Protein AF-A0A2G9MQS3-F1 (afdb_monomer_lite)

Sequence (149 aa):
MKKKKRSGFLRRVWYFIWEDDSVLSWLVNIVLAFILIRFVFYPLVGLVMGTSFPIVAVISSSMTHVNGDNWINNTAYCPSACTQEKWYSQKNISYADFENFGFRTGFNKGDIIFVKGSDPYNIKIGDVIIFTADKSYPIIHRVVNKFEK

Secondary structure (DSSP, 8-state):
--------HHHHHHHHHHT--SHHHHHHHHHHHHHHIIIIIHHHHHHHHTSS-SEEE---STTB-TTGGGGGGSEE--SS-EEHHHHHHTTT--HHHHHTSTTTTB--TT-EEE-----GGG--TT-EEEE--SSSS-EEEE-------

pLDDT: mean 89.79, std 10.11, range [39.41, 97.25]

Foldseek 3Di:
DDPPPPPPPVNVVVCLQPPDPDPVNVVVVVVVVVCCCVPPVQVVQCVVQVHNPQKDFAADCPFAQPPFLCSQQDWDDDPPIDGVQVVLVVLVQHPVNLVPAPCSRTDDGGDMDGHHDDDPVPDDQRDWDWADDPDPGIDTDGHSDDDDD

Structure (mmCIF, N/CA/C/O backbone):
data_AF-A0A2G9MQS3-F1
#
_entry.id   AF-A0A2G9MQS3-F1
#
loop_
_atom_site.group_PDB
_atom_site.id
_atom_site.type_symbol
_atom_site.label_atom_id
_atom_site.label_alt_id
_atom_site.label_comp_id
_atom_site.label_asym_id
_atom_site.label_entity_id
_atom_site.label_seq_id
_atom_site.pdbx_PDB_ins_code
_atom_site.Cartn_x
_atom_site.Cartn_y
_atom_site.Cartn_z
_atom_site.occupancy
_atom_site.B_iso_or_equiv
_atom_site.auth_seq_id
_atom_site.auth_comp_id
_atom_site.auth_asym_id
_atom_site.auth_atom_id
_atom_site.pdbx_PDB_model_num
ATOM 1 N N . MET A 1 1 ? 30.875 -18.690 -55.371 1.00 39.41 1 MET A N 1
ATOM 2 C CA . MET A 1 1 ? 30.663 -17.393 -54.677 1.00 39.41 1 MET A CA 1
ATOM 3 C C . MET A 1 1 ? 29.731 -17.585 -53.481 1.00 39.41 1 MET A C 1
ATOM 5 O O . MET A 1 1 ? 28.572 -17.928 -53.675 1.00 39.41 1 MET A O 1
ATOM 9 N N . LYS A 1 2 ? 30.220 -17.410 -52.243 1.00 41.47 2 LYS A N 1
ATOM 10 C CA . LYS A 1 2 ? 29.395 -17.496 -51.022 1.00 41.47 2 LYS A CA 1
ATOM 11 C C . LYS A 1 2 ? 28.522 -16.237 -50.910 1.00 41.47 2 LYS A C 1
ATOM 13 O O . LYS A 1 2 ? 29.050 -15.140 -50.743 1.00 41.47 2 LYS A O 1
ATOM 18 N N . LYS A 1 3 ? 27.194 -16.376 -51.017 1.00 44.78 3 LYS A N 1
ATOM 19 C CA . LYS A 1 3 ? 26.240 -15.274 -50.799 1.00 44.78 3 LYS A CA 1
ATOM 20 C C . LYS A 1 3 ? 26.377 -14.779 -49.353 1.00 44.78 3 LYS A C 1
ATOM 22 O O . LYS A 1 3 ? 26.003 -15.478 -48.415 1.00 44.78 3 LYS A O 1
ATOM 27 N N . LYS A 1 4 ? 26.927 -13.574 -49.170 1.00 53.03 4 LYS A N 1
ATOM 28 C CA . LYS A 1 4 ? 26.987 -12.869 -47.881 1.00 53.03 4 LYS A CA 1
ATOM 29 C C . LYS A 1 4 ? 25.538 -12.613 -47.439 1.00 53.03 4 LYS A C 1
ATOM 31 O O . LYS A 1 4 ? 24.865 -11.751 -48.000 1.00 53.03 4 LYS A O 1
ATOM 36 N N . LYS A 1 5 ? 25.027 -13.415 -46.500 1.00 54.69 5 LYS A N 1
ATOM 37 C CA . LYS A 1 5 ? 23.664 -13.305 -45.957 1.00 54.69 5 LYS A CA 1
ATOM 38 C C . LYS A 1 5 ? 23.580 -11.966 -45.213 1.00 54.69 5 LYS A C 1
ATOM 40 O O . LYS A 1 5 ? 24.008 -11.880 -44.066 1.00 54.69 5 LYS A O 1
ATOM 45 N N . ARG A 1 6 ? 23.136 -10.900 -45.898 1.00 56.34 6 ARG A N 1
ATOM 46 C CA . ARG A 1 6 ? 22.877 -9.580 -45.299 1.00 56.34 6 ARG A CA 1
ATOM 47 C C . ARG A 1 6 ? 21.988 -9.821 -44.081 1.00 56.34 6 ARG A C 1
ATOM 49 O O . ARG A 1 6 ? 20.845 -10.240 -44.239 1.00 56.34 6 ARG A O 1
ATOM 56 N N . SER A 1 7 ? 22.524 -9.634 -42.875 1.00 62.56 7 SER A N 1
ATOM 57 C CA . SER A 1 7 ? 21.701 -9.605 -41.672 1.00 62.56 7 SER A CA 1
ATOM 58 C C . SER A 1 7 ? 20.665 -8.506 -41.883 1.00 62.56 7 SER A C 1
ATOM 60 O O . SER A 1 7 ? 21.027 -7.349 -42.105 1.00 62.56 7 SER A O 1
ATOM 62 N N . GLY A 1 8 ? 19.390 -8.896 -41.943 1.00 82.31 8 GLY A N 1
ATOM 63 C CA . GLY A 1 8 ? 18.294 -7.956 -42.146 1.00 82.31 8 GLY A CA 1
ATOM 64 C C . GLY A 1 8 ? 18.328 -6.871 -41.074 1.00 82.31 8 GLY A C 1
ATOM 65 O O . GLY A 1 8 ? 18.812 -7.111 -39.969 1.00 82.31 8 GLY A O 1
ATOM 66 N N . PHE A 1 9 ? 17.825 -5.684 -41.403 1.00 86.19 9 PHE A N 1
ATOM 67 C CA . PHE A 1 9 ? 17.745 -4.539 -40.492 1.00 86.19 9 PHE A CA 1
ATOM 68 C C . PHE A 1 9 ? 17.218 -4.930 -39.096 1.00 86.19 9 PHE A C 1
ATOM 70 O O . PHE A 1 9 ? 17.836 -4.588 -38.095 1.00 86.19 9 PHE A O 1
ATOM 77 N N . LEU A 1 10 ? 16.188 -5.783 -39.036 1.00 87.94 10 LEU A N 1
ATOM 78 C CA . LEU A 1 10 ? 15.627 -6.335 -37.795 1.00 87.94 10 LEU A CA 1
ATOM 79 C C . LEU A 1 10 ? 16.644 -7.073 -36.917 1.00 87.94 10 LEU A C 1
ATOM 81 O O . LEU A 1 10 ? 16.626 -6.919 -35.704 1.00 87.94 10 LEU A O 1
ATOM 85 N N . ARG A 1 11 ? 17.568 -7.839 -37.510 1.00 88.00 11 ARG A N 1
ATOM 86 C CA . ARG A 1 11 ? 18.616 -8.539 -36.753 1.00 88.00 11 ARG A CA 1
ATOM 87 C C . ARG A 1 11 ? 19.621 -7.559 -36.150 1.00 88.00 11 ARG A C 1
ATOM 89 O O . ARG A 1 11 ? 20.176 -7.845 -35.100 1.00 88.00 11 ARG A O 1
ATOM 96 N N . ARG A 1 12 ? 19.872 -6.426 -36.815 1.00 86.62 12 ARG A N 1
ATOM 97 C CA . ARG A 1 12 ? 20.749 -5.373 -36.282 1.00 86.62 12 ARG A CA 1
ATOM 98 C C . ARG A 1 12 ? 20.069 -4.594 -35.166 1.00 86.62 12 ARG A C 1
ATOM 100 O O . ARG A 1 12 ? 20.728 -4.307 -34.184 1.00 86.62 12 ARG A O 1
ATOM 107 N N . VAL A 1 13 ? 18.777 -4.293 -35.309 1.00 90.00 13 VAL A N 1
ATOM 108 C CA . VAL A 1 13 ? 17.977 -3.663 -34.248 1.00 90.00 13 VAL A CA 1
ATOM 109 C C . VAL A 1 13 ? 17.884 -4.579 -33.031 1.00 90.00 13 VAL A C 1
ATOM 111 O O . VAL A 1 13 ? 18.106 -4.115 -31.925 1.00 90.00 13 VAL A O 1
ATOM 114 N N . TRP A 1 14 ? 17.633 -5.877 -33.232 1.00 90.56 14 TRP A N 1
ATOM 115 C CA . TRP A 1 14 ? 17.656 -6.866 -32.153 1.00 90.56 14 TRP A CA 1
ATOM 116 C C . TRP A 1 14 ? 19.010 -6.879 -31.439 1.00 90.56 14 TRP A C 1
ATOM 118 O O . TRP A 1 14 ? 19.040 -6.639 -30.241 1.00 90.56 14 TRP A O 1
ATOM 128 N N . TYR A 1 15 ? 20.103 -7.029 -32.203 1.00 90.56 15 TYR A N 1
ATOM 129 C CA . TYR A 1 15 ? 21.468 -6.977 -31.668 1.00 90.56 15 TYR A CA 1
ATOM 130 C C . TYR A 1 15 ? 21.735 -5.706 -30.869 1.00 90.56 15 TYR A C 1
ATOM 132 O O . TYR A 1 15 ? 22.282 -5.748 -29.779 1.00 90.56 15 TYR A O 1
ATOM 140 N N . PHE A 1 16 ? 21.319 -4.565 -31.411 1.00 92.44 16 PHE A N 1
ATOM 141 C CA . PHE A 1 16 ? 21.501 -3.279 -30.764 1.00 92.44 16 PHE A CA 1
ATOM 142 C C . PHE A 1 16 ? 20.707 -3.159 -29.457 1.00 92.44 16 PHE A C 1
ATOM 144 O O . PHE A 1 16 ? 21.226 -2.610 -28.498 1.00 92.44 16 PHE A O 1
ATOM 151 N N . ILE A 1 17 ? 19.472 -3.663 -29.398 1.00 91.94 17 ILE A N 1
ATOM 152 C CA . ILE A 1 17 ? 18.636 -3.588 -28.190 1.00 91.94 17 ILE A CA 1
ATOM 153 C C . ILE A 1 17 ? 19.119 -4.581 -27.124 1.00 91.94 17 ILE A C 1
ATOM 155 O O . ILE A 1 17 ? 19.172 -4.223 -25.955 1.00 91.94 17 ILE A O 1
ATOM 159 N N . TRP A 1 18 ? 19.472 -5.813 -27.496 1.00 89.38 18 TRP A N 1
ATOM 160 C CA . TRP A 1 18 ? 19.665 -6.897 -26.523 1.00 89.38 18 TRP A CA 1
ATOM 161 C C . TRP A 1 18 ? 21.116 -7.320 -26.294 1.00 89.38 18 TRP A C 1
ATOM 163 O O . TRP A 1 18 ? 21.411 -7.864 -25.233 1.00 89.38 18 TRP A O 1
ATOM 173 N N . GLU A 1 19 ? 22.010 -7.109 -27.258 1.00 88.81 19 GLU A N 1
ATOM 174 C CA . GLU A 1 19 ? 23.371 -7.659 -27.233 1.00 88.81 19 GLU A CA 1
ATOM 175 C C . GLU A 1 19 ? 24.491 -6.600 -27.329 1.00 88.81 19 GLU A C 1
ATOM 177 O O . GLU A 1 19 ? 25.664 -6.952 -27.227 1.00 88.81 19 GLU A O 1
ATOM 182 N N . ASP A 1 20 ? 24.170 -5.322 -27.548 1.00 90.00 20 ASP A N 1
ATOM 183 C CA . ASP A 1 20 ? 25.152 -4.234 -27.648 1.00 90.00 20 ASP A CA 1
ATOM 184 C C . ASP A 1 20 ? 25.374 -3.539 -26.293 1.00 90.00 20 ASP A C 1
ATOM 186 O O . ASP A 1 20 ? 24.428 -3.075 -25.666 1.00 90.00 20 ASP A O 1
ATOM 190 N N . ASP A 1 21 ? 26.634 -3.396 -25.875 1.00 90.75 21 ASP A N 1
ATOM 191 C CA . ASP A 1 21 ? 27.032 -2.774 -24.597 1.00 90.75 21 ASP A CA 1
ATOM 192 C C . ASP A 1 21 ? 27.315 -1.264 -24.724 1.00 90.75 21 ASP A C 1
ATOM 194 O O . ASP A 1 21 ? 27.948 -0.635 -23.869 1.00 90.75 21 ASP A O 1
ATOM 198 N N . SER A 1 22 ? 26.885 -0.648 -25.826 1.00 94.62 22 SER A N 1
ATOM 199 C CA . SER A 1 22 ? 27.066 0.784 -26.041 1.00 94.62 22 SER A CA 1
ATOM 200 C C . SER A 1 22 ? 26.189 1.621 -25.100 1.00 94.62 22 SER A C 1
ATOM 202 O O . SER A 1 22 ? 25.063 1.260 -24.753 1.00 94.62 22 SER A O 1
ATOM 204 N N . VAL A 1 23 ? 26.666 2.817 -24.735 1.00 94.50 23 VAL A N 1
ATOM 205 C CA . VAL A 1 23 ? 25.900 3.770 -23.903 1.00 94.50 23 VAL A CA 1
ATOM 206 C C . VAL A 1 23 ? 24.540 4.105 -24.534 1.00 94.50 23 VAL A C 1
ATOM 208 O O . VAL A 1 23 ? 23.548 4.285 -23.827 1.00 94.50 23 VAL A O 1
ATOM 211 N N . LEU A 1 24 ? 24.475 4.164 -25.869 1.00 94.06 24 LEU A N 1
ATOM 212 C CA . LEU A 1 24 ? 23.235 4.438 -26.593 1.00 94.06 24 LEU A CA 1
ATOM 213 C C . LEU A 1 24 ? 22.245 3.272 -26.489 1.00 94.06 24 LEU A C 1
ATOM 215 O O . LEU A 1 24 ? 21.053 3.519 -26.313 1.00 94.06 24 LEU A O 1
ATOM 219 N N . SER A 1 25 ? 22.725 2.027 -26.568 1.00 94.62 25 SER A N 1
ATOM 220 C CA . SER A 1 25 ? 21.884 0.850 -26.339 1.00 94.62 25 SER A CA 1
ATOM 221 C C . SER A 1 25 ? 21.292 0.865 -24.929 1.00 94.62 25 SER A C 1
ATOM 223 O O . SER A 1 25 ? 20.077 0.738 -24.762 1.00 94.62 25 SER A O 1
ATOM 225 N N . TRP A 1 26 ? 22.111 1.149 -23.912 1.00 94.94 26 TRP A N 1
ATOM 226 C CA . TRP A 1 26 ? 21.642 1.239 -22.527 1.00 94.94 26 TRP A CA 1
ATOM 227 C C . TRP A 1 26 ? 20.556 2.310 -22.337 1.00 94.94 26 TRP A C 1
ATOM 229 O O . TRP A 1 26 ? 19.520 2.048 -21.723 1.00 94.94 26 TRP A O 1
ATOM 239 N N . LEU A 1 27 ? 20.743 3.497 -22.928 1.00 96.31 27 LEU A N 1
ATOM 240 C CA . LEU A 1 27 ? 19.736 4.560 -22.901 1.00 96.31 27 LEU A CA 1
ATOM 241 C C . LEU A 1 27 ? 18.425 4.123 -23.574 1.00 96.31 27 LEU A C 1
ATOM 243 O O . LEU A 1 27 ? 17.345 4.346 -23.024 1.00 96.31 27 LEU A O 1
ATOM 247 N N . VAL A 1 28 ? 18.507 3.479 -24.743 1.00 95.94 28 VAL A N 1
ATOM 248 C CA . VAL A 1 28 ? 17.331 2.954 -25.456 1.00 95.94 28 VAL A CA 1
ATOM 249 C C . VAL A 1 28 ? 16.609 1.898 -24.621 1.00 95.94 28 VAL A C 1
ATOM 251 O O . VAL A 1 28 ? 15.382 1.931 -24.550 1.00 95.94 28 VAL A O 1
ATOM 254 N N . ASN A 1 29 ? 17.338 1.025 -23.928 1.00 95.38 29 ASN A N 1
ATOM 255 C CA . ASN A 1 29 ? 16.757 0.021 -23.042 1.00 95.38 29 ASN A CA 1
ATOM 256 C C . ASN A 1 29 ? 16.022 0.628 -21.845 1.00 95.38 29 ASN A C 1
ATOM 258 O O . ASN A 1 29 ? 14.937 0.160 -21.509 1.00 95.38 29 ASN A O 1
ATOM 262 N N . ILE A 1 30 ? 16.537 1.700 -21.237 1.00 95.62 30 ILE A N 1
ATOM 263 C CA . ILE A 1 30 ? 15.824 2.413 -20.161 1.00 95.62 30 ILE A CA 1
ATOM 264 C C . ILE A 1 30 ? 14.525 3.025 -20.670 1.00 95.62 30 ILE A C 1
ATOM 266 O O . ILE A 1 30 ? 13.484 2.899 -20.022 1.00 95.62 30 ILE A O 1
ATOM 270 N N . VAL A 1 31 ? 14.568 3.672 -21.835 1.00 96.75 31 VAL A N 1
ATOM 271 C CA . VAL A 1 31 ? 13.373 4.261 -22.449 1.00 96.75 31 VAL A CA 1
ATOM 272 C C . VAL A 1 31 ? 12.360 3.168 -22.790 1.00 96.75 31 VAL A C 1
ATOM 274 O O . VAL A 1 31 ? 11.176 3.308 -22.479 1.00 96.75 31 VAL A O 1
ATOM 277 N N . LEU A 1 32 ? 12.815 2.055 -23.366 1.00 95.94 32 LEU A N 1
ATOM 278 C CA . LEU A 1 32 ? 11.969 0.909 -23.682 1.00 95.94 32 LEU A CA 1
ATOM 279 C C . LEU A 1 32 ? 11.352 0.307 -22.414 1.00 95.94 32 LEU A C 1
ATOM 281 O O . LEU A 1 32 ? 10.147 0.070 -22.384 1.00 95.94 32 LEU A O 1
ATOM 285 N N . ALA A 1 33 ? 12.136 0.125 -21.350 1.00 96.19 33 ALA A N 1
ATOM 286 C CA . ALA A 1 33 ? 11.654 -0.360 -20.061 1.00 96.19 33 ALA A CA 1
ATOM 287 C C . ALA A 1 33 ? 10.602 0.582 -19.463 1.00 96.19 33 ALA A C 1
ATOM 289 O O . ALA A 1 33 ? 9.550 0.119 -19.032 1.00 96.19 33 ALA A O 1
ATOM 290 N N . PHE A 1 34 ? 10.825 1.899 -19.496 1.00 96.62 34 PHE A N 1
ATOM 291 C CA . PHE A 1 34 ? 9.843 2.884 -19.039 1.00 96.62 34 PHE A CA 1
ATOM 292 C C . PHE A 1 34 ? 8.529 2.786 -19.825 1.00 96.62 34 PHE A C 1
ATOM 294 O O . PHE A 1 34 ? 7.454 2.766 -19.223 1.00 96.62 34 PHE A O 1
ATOM 301 N N . ILE A 1 35 ? 8.602 2.666 -21.155 1.00 97.25 35 ILE A N 1
ATOM 302 C CA . ILE A 1 35 ? 7.425 2.509 -22.020 1.00 97.25 35 ILE A CA 1
ATOM 303 C C . ILE A 1 35 ? 6.689 1.206 -21.692 1.00 97.25 35 ILE A C 1
ATOM 305 O O . ILE A 1 35 ? 5.475 1.222 -21.486 1.00 97.25 35 ILE A O 1
ATOM 309 N N . LEU A 1 36 ? 7.406 0.086 -21.598 1.00 96.88 36 LEU A N 1
ATOM 310 C CA . LEU A 1 36 ? 6.817 -1.213 -21.275 1.00 96.88 36 LEU A CA 1
ATOM 311 C C . LEU A 1 36 ? 6.167 -1.202 -19.892 1.00 96.88 36 LEU A C 1
ATOM 313 O O . LEU A 1 36 ? 5.028 -1.638 -19.744 1.00 96.88 36 LEU A O 1
ATOM 317 N N . ILE A 1 37 ? 6.840 -0.653 -18.883 1.00 95.00 37 ILE A N 1
ATOM 318 C CA . ILE A 1 37 ? 6.290 -0.561 -17.531 1.00 95.00 37 ILE A CA 1
ATOM 319 C C . ILE A 1 37 ? 5.025 0.308 -17.541 1.00 95.00 37 ILE A C 1
ATOM 321 O O . ILE A 1 37 ? 3.970 -0.121 -17.072 1.00 95.00 37 ILE A O 1
ATOM 325 N N . ARG A 1 38 ? 5.100 1.513 -18.117 1.00 94.00 38 ARG A N 1
ATOM 326 C CA . ARG A 1 38 ? 4.012 2.499 -18.085 1.00 94.00 38 ARG A CA 1
ATOM 327 C C . ARG A 1 38 ? 2.788 2.082 -18.897 1.00 94.00 38 ARG A C 1
ATOM 329 O O . ARG A 1 38 ? 1.672 2.308 -18.433 1.00 94.00 38 ARG A O 1
ATOM 336 N N . PHE A 1 39 ? 2.988 1.530 -20.091 1.00 96.25 39 PHE A N 1
ATOM 337 C CA . PHE A 1 39 ? 1.915 1.294 -21.063 1.00 96.25 39 PHE A CA 1
ATOM 338 C C . PHE A 1 39 ? 1.514 -0.175 -21.214 1.00 96.25 39 PHE A C 1
ATOM 340 O O . PHE A 1 39 ? 0.454 -0.441 -21.771 1.00 96.25 39 PHE A O 1
ATOM 347 N N . VAL A 1 40 ? 2.313 -1.122 -20.714 1.00 96.19 40 VAL A N 1
ATOM 348 C CA . VAL A 1 40 ? 1.989 -2.557 -20.772 1.00 96.19 40 VAL A CA 1
ATOM 349 C C . VAL A 1 40 ? 1.803 -3.119 -19.368 1.00 96.19 40 VAL A C 1
ATOM 351 O O . VAL A 1 40 ? 0.710 -3.565 -19.033 1.00 96.19 40 VAL A O 1
ATOM 354 N N . PHE A 1 41 ? 2.824 -3.043 -18.512 1.00 95.81 41 PHE A N 1
ATOM 355 C CA . PHE A 1 41 ? 2.784 -3.663 -17.185 1.00 95.81 41 PHE A CA 1
ATOM 356 C C . PHE A 1 41 ? 1.694 -3.064 -16.286 1.00 95.81 41 PHE A C 1
ATOM 358 O O . PHE A 1 41 ? 0.802 -3.788 -15.850 1.00 95.81 41 PHE A O 1
ATOM 365 N N . TYR A 1 42 ? 1.711 -1.748 -16.040 1.00 94.25 42 TYR A N 1
ATOM 366 C CA . TYR A 1 42 ? 0.724 -1.107 -15.161 1.00 94.25 42 TYR A CA 1
ATOM 367 C C . TYR A 1 42 ? -0.730 -1.293 -15.639 1.00 94.25 42 TYR A C 1
ATOM 369 O O . TYR A 1 42 ? -1.562 -1.660 -14.808 1.00 94.25 42 TYR A O 1
ATOM 377 N N . PRO A 1 43 ? -1.068 -1.100 -16.933 1.00 95.25 43 PRO A N 1
ATOM 378 C CA . PRO A 1 43 ? -2.425 -1.341 -17.425 1.00 95.25 43 PRO A CA 1
ATOM 379 C C . PRO A 1 43 ? -2.875 -2.799 -17.302 1.00 95.25 43 PRO A C 1
ATOM 381 O O . PRO A 1 43 ? -4.009 -3.045 -16.898 1.00 95.25 43 PRO A O 1
ATOM 384 N N . LEU A 1 44 ? -1.998 -3.765 -17.598 1.00 96.56 44 LEU A N 1
ATOM 385 C CA . LEU A 1 44 ? -2.330 -5.187 -17.467 1.00 96.56 44 LEU A CA 1
ATOM 386 C C . LEU A 1 44 ? -2.576 -5.577 -16.009 1.00 96.56 44 LEU A C 1
ATOM 388 O O . LEU A 1 44 ? -3.592 -6.200 -15.708 1.00 96.56 44 LEU A O 1
ATOM 392 N N . VAL A 1 45 ? -1.684 -5.181 -15.095 1.00 96.38 45 VAL A N 1
ATOM 393 C CA . VAL A 1 45 ? -1.860 -5.465 -13.663 1.00 96.38 45 VAL A CA 1
ATOM 394 C C . VAL A 1 45 ? -3.107 -4.757 -13.132 1.00 96.38 45 VAL A C 1
ATOM 396 O O . VAL A 1 45 ? -3.876 -5.365 -12.394 1.00 96.38 45 VAL A O 1
ATOM 399 N N . GLY A 1 46 ? -3.359 -3.511 -13.545 1.00 95.56 46 GLY A N 1
ATOM 400 C CA . GLY A 1 46 ? -4.563 -2.770 -13.168 1.00 95.56 46 GLY A CA 1
ATOM 401 C C . GLY A 1 46 ? -5.853 -3.457 -13.621 1.00 95.56 46 GLY A C 1
ATOM 402 O O . GLY A 1 46 ? -6.803 -3.546 -12.845 1.00 95.56 46 GLY A O 1
ATOM 403 N N . LEU A 1 47 ? -5.866 -4.025 -14.832 1.00 96.00 47 LEU A N 1
ATOM 404 C CA . LEU A 1 47 ? -6.993 -4.804 -15.348 1.00 96.00 47 LEU A CA 1
ATOM 405 C C . LEU A 1 47 ? -7.208 -6.092 -14.544 1.00 96.00 47 LEU A C 1
ATOM 407 O O . LEU A 1 47 ? -8.334 -6.373 -14.142 1.00 96.00 47 LEU A O 1
ATOM 411 N N . VAL A 1 48 ? -6.141 -6.848 -14.260 1.00 96.62 48 VAL A N 1
ATOM 412 C CA . VAL A 1 48 ? -6.215 -8.089 -13.464 1.00 96.62 48 VAL A CA 1
ATOM 413 C C . VAL A 1 48 ? -6.659 -7.810 -12.027 1.00 96.62 48 VAL A C 1
ATOM 415 O O . VAL A 1 48 ? -7.450 -8.562 -11.458 1.00 96.62 48 VAL A O 1
ATOM 418 N N . MET A 1 49 ? -6.158 -6.730 -11.429 1.00 96.25 49 MET A N 1
ATOM 419 C CA . MET A 1 49 ? -6.481 -6.351 -10.056 1.00 96.25 49 MET A CA 1
ATOM 420 C C . MET A 1 49 ? -7.794 -5.572 -9.936 1.00 96.25 49 MET A C 1
ATOM 422 O O . MET A 1 49 ? -8.271 -5.395 -8.819 1.00 96.25 49 MET A O 1
ATOM 426 N N . GLY A 1 50 ? -8.393 -5.119 -11.040 1.00 95.25 50 GLY A N 1
ATOM 427 C CA . GLY A 1 50 ? -9.638 -4.347 -11.036 1.00 95.25 50 GLY A CA 1
ATOM 428 C C . GLY A 1 50 ? -9.502 -2.951 -10.416 1.00 95.25 50 GLY A C 1
ATOM 429 O O . GLY A 1 50 ? -10.450 -2.458 -9.813 1.00 95.25 50 GLY A O 1
ATOM 430 N N . THR A 1 51 ? -8.330 -2.319 -10.506 1.00 93.00 51 THR A N 1
ATOM 431 C CA . THR A 1 51 ? -8.071 -0.981 -9.944 1.00 93.00 51 THR A CA 1
ATOM 432 C C . THR A 1 51 ? -7.122 -0.172 -10.827 1.00 93.00 51 THR A C 1
ATOM 434 O O . THR A 1 51 ? -6.246 -0.721 -11.493 1.00 93.00 51 THR A O 1
ATOM 437 N N . SER A 1 52 ? -7.259 1.155 -10.812 1.00 89.25 52 SER A N 1
ATOM 438 C CA . SER A 1 52 ? -6.332 2.080 -11.478 1.00 89.25 52 SER A CA 1
ATOM 439 C C . SER A 1 52 ? -5.006 2.260 -10.728 1.00 89.25 52 SER A C 1
ATOM 441 O O . SER A 1 52 ? -4.053 2.792 -11.299 1.00 89.25 52 SER A O 1
ATOM 443 N N . PHE A 1 53 ? -4.924 1.798 -9.476 1.00 89.81 53 PHE A N 1
ATOM 444 C CA . PHE A 1 53 ? -3.746 1.924 -8.614 1.00 89.81 53 PHE A CA 1
ATOM 445 C C . PHE A 1 53 ? -3.310 0.560 -8.053 1.00 89.81 53 PHE A C 1
ATOM 447 O O . PHE A 1 53 ? -3.362 0.361 -6.843 1.00 89.81 53 PHE A O 1
ATOM 454 N N . PRO A 1 54 ? -2.893 -0.403 -8.899 1.00 93.44 54 PRO A N 1
ATOM 455 C CA . PRO A 1 54 ? -2.600 -1.772 -8.461 1.00 93.44 54 PRO A CA 1
ATOM 456 C C . PRO A 1 54 ? -1.375 -1.889 -7.546 1.00 93.44 54 PRO A C 1
ATOM 458 O O . PRO A 1 54 ? -1.255 -2.860 -6.806 1.00 93.44 54 PRO A O 1
ATOM 461 N N . ILE A 1 55 ? -0.457 -0.922 -7.610 1.00 93.50 55 ILE A N 1
ATOM 462 C CA . ILE A 1 55 ? 0.764 -0.865 -6.805 1.00 93.50 55 ILE A CA 1
ATOM 463 C C . ILE A 1 55 ? 0.898 0.564 -6.292 1.00 93.50 55 ILE A C 1
ATOM 465 O O . ILE A 1 55 ? 0.962 1.495 -7.099 1.00 93.50 55 ILE A O 1
ATOM 469 N N . VAL A 1 56 ? 0.955 0.745 -4.974 1.00 91.69 56 VAL A N 1
ATOM 470 C CA . VAL A 1 56 ? 1.140 2.063 -4.350 1.00 91.69 56 VAL A CA 1
ATOM 471 C C . VAL A 1 56 ? 2.201 2.009 -3.259 1.00 91.69 56 VAL A C 1
ATOM 473 O O . VAL A 1 56 ? 2.423 0.969 -2.644 1.00 91.69 56 VAL A O 1
ATOM 476 N N . ALA A 1 57 ? 2.861 3.143 -3.028 1.00 93.44 57 ALA A N 1
ATOM 477 C CA . ALA A 1 57 ? 3.829 3.306 -1.953 1.00 93.44 57 ALA A CA 1
ATOM 478 C C . ALA A 1 57 ? 3.216 4.114 -0.804 1.00 93.44 57 ALA A C 1
ATOM 480 O O . ALA A 1 57 ? 2.547 5.127 -1.027 1.00 93.44 57 ALA A O 1
ATOM 481 N N . VAL A 1 58 ? 3.469 3.690 0.431 1.00 94.12 58 VAL A N 1
ATOM 482 C CA . VAL A 1 58 ? 2.985 4.378 1.631 1.00 94.12 58 VAL A CA 1
ATOM 483 C C . VAL A 1 58 ? 3.834 5.623 1.889 1.00 94.12 58 VAL A C 1
ATOM 485 O O . VAL A 1 58 ? 5.025 5.535 2.183 1.00 94.12 58 VAL A O 1
ATOM 488 N N . ILE A 1 59 ? 3.219 6.805 1.800 1.00 91.06 59 ILE A N 1
ATOM 489 C CA . ILE A 1 59 ? 3.914 8.099 1.948 1.00 91.06 59 ILE A CA 1
ATOM 490 C C . ILE A 1 59 ? 3.741 8.752 3.330 1.00 91.06 59 ILE A C 1
ATOM 492 O O . ILE A 1 59 ? 4.460 9.701 3.649 1.00 91.06 59 ILE A O 1
ATOM 496 N N . SER A 1 60 ? 2.816 8.246 4.153 1.00 89.50 60 SER A N 1
ATOM 497 C CA . SER A 1 60 ? 2.409 8.816 5.446 1.00 89.50 60 SER A CA 1
ATOM 498 C C . SER A 1 60 ? 2.447 7.767 6.558 1.00 89.50 60 SER A C 1
ATOM 500 O O . SER A 1 60 ? 2.138 6.603 6.321 1.00 89.50 60 SER A O 1
ATOM 502 N N . SER A 1 61 ? 2.753 8.198 7.783 1.00 88.44 61 SER A N 1
ATOM 503 C CA . SER A 1 61 ? 2.793 7.346 8.980 1.00 88.44 61 SER A CA 1
ATOM 504 C C . SER A 1 61 ? 1.435 7.191 9.688 1.00 88.44 61 SER A C 1
ATOM 506 O O . SER A 1 61 ? 1.380 6.746 10.829 1.00 88.44 61 SER A O 1
ATOM 508 N N . SER A 1 62 ? 0.319 7.566 9.053 1.00 84.50 62 SER A N 1
ATOM 509 C CA . SER A 1 62 ? -1.019 7.533 9.678 1.00 84.50 62 SER A CA 1
ATOM 510 C C . SER A 1 62 ? -1.543 6.128 9.985 1.00 84.50 62 SER A C 1
ATOM 512 O O . SER A 1 62 ? -2.447 5.981 10.799 1.00 84.50 62 SER A O 1
ATOM 514 N N . MET A 1 63 ? -0.986 5.111 9.329 1.00 90.69 63 MET A N 1
ATOM 515 C CA . MET A 1 63 ? -1.260 3.695 9.580 1.00 90.69 63 MET A CA 1
ATOM 516 C C . MET A 1 63 ? -0.070 3.000 10.257 1.00 90.69 63 MET A C 1
ATOM 518 O O . MET A 1 63 ? -0.020 1.779 10.274 1.00 90.69 63 MET A O 1
ATOM 522 N N . THR A 1 64 ? 0.913 3.734 10.789 1.00 90.94 64 THR A N 1
ATOM 523 C CA . THR A 1 64 ? 2.077 3.127 11.449 1.00 90.94 64 THR A CA 1
ATOM 524 C C . THR A 1 64 ? 1.733 2.732 12.875 1.00 90.94 64 THR A C 1
ATOM 526 O O . THR A 1 64 ? 1.342 3.570 13.689 1.00 90.94 64 THR A O 1
ATOM 529 N N . HIS A 1 65 ? 1.905 1.452 13.196 1.00 89.94 65 HIS A N 1
ATOM 530 C CA . HIS A 1 65 ? 1.648 0.935 14.533 1.00 89.94 65 HIS A CA 1
ATOM 531 C C . HIS A 1 65 ? 2.969 0.699 15.269 1.00 89.94 65 HIS A C 1
ATOM 533 O O . HIS A 1 65 ? 3.595 -0.357 15.179 1.00 89.94 65 HIS A O 1
ATOM 539 N N . VAL A 1 66 ? 3.414 1.725 15.998 1.00 83.50 66 VAL A N 1
ATOM 540 C CA . VAL A 1 66 ? 4.614 1.636 16.841 1.00 83.50 66 VAL A CA 1
ATOM 541 C C . VAL A 1 66 ? 4.376 0.600 17.942 1.00 83.50 66 VAL A C 1
ATOM 543 O O . VAL A 1 66 ? 3.307 0.589 18.553 1.00 83.50 66 VAL A O 1
ATOM 546 N N . ASN A 1 67 ? 5.378 -0.241 18.204 1.00 85.31 67 ASN A N 1
ATOM 547 C CA . ASN A 1 67 ? 5.327 -1.393 19.118 1.00 85.31 67 ASN A CA 1
ATOM 548 C C . ASN A 1 67 ? 4.544 -2.618 18.606 1.00 85.31 67 ASN A C 1
ATOM 550 O O . ASN A 1 67 ? 4.233 -3.506 19.399 1.00 85.31 67 ASN A O 1
ATOM 554 N N . GLY A 1 68 ? 4.274 -2.709 17.296 1.00 83.38 68 GLY A N 1
ATOM 555 C CA . GLY A 1 68 ? 3.753 -3.924 16.660 1.00 83.38 68 GLY A CA 1
ATOM 556 C C . GLY A 1 68 ? 2.431 -4.384 17.274 1.00 83.38 68 GLY A C 1
ATOM 557 O O . GLY A 1 68 ? 1.472 -3.618 17.311 1.00 83.38 68 GLY A O 1
ATOM 558 N N . ASP A 1 69 ? 2.391 -5.616 17.783 1.00 80.94 69 ASP A N 1
ATOM 559 C CA . ASP A 1 69 ? 1.189 -6.200 18.397 1.00 80.94 69 ASP A CA 1
ATOM 560 C C . ASP A 1 69 ? 0.736 -5.448 19.664 1.00 80.94 69 ASP A C 1
ATOM 562 O O . ASP A 1 69 ? -0.455 -5.371 19.951 1.00 80.94 69 ASP A O 1
ATOM 566 N N . ASN A 1 70 ? 1.658 -4.787 20.374 1.00 87.56 70 ASN A N 1
ATOM 567 C CA . ASN A 1 70 ? 1.333 -3.988 21.559 1.00 87.56 70 ASN A CA 1
ATOM 568 C C . ASN A 1 70 ? 0.761 -2.604 21.221 1.00 87.56 70 ASN A C 1
ATOM 570 O O . ASN A 1 70 ? 0.407 -1.852 22.130 1.00 87.56 70 ASN A O 1
ATOM 574 N N . TRP A 1 71 ? 0.662 -2.242 19.938 1.00 90.94 71 TRP A N 1
ATOM 575 C CA . TRP A 1 71 ? 0.141 -0.940 19.517 1.00 90.94 71 TRP A CA 1
ATOM 576 C C . TRP A 1 71 ? -1.265 -0.656 20.047 1.00 90.94 71 TRP A C 1
ATOM 578 O O . TRP A 1 71 ? -1.602 0.491 20.337 1.00 90.94 71 TRP A O 1
ATOM 588 N N . ILE A 1 72 ? -2.068 -1.700 20.220 1.00 90.25 72 ILE A N 1
ATOM 589 C CA . ILE A 1 72 ? -3.429 -1.618 20.749 1.00 90.25 72 ILE A CA 1
ATOM 590 C C . ILE A 1 72 ? -3.491 -1.033 22.181 1.00 90.25 72 ILE A C 1
ATOM 592 O O . ILE A 1 72 ? -4.498 -0.448 22.582 1.00 90.25 72 ILE A O 1
ATOM 596 N N . ASN A 1 73 ? -2.378 -1.092 22.919 1.00 91.81 73 ASN A N 1
ATOM 597 C CA . ASN A 1 73 ? -2.238 -0.519 24.258 1.00 91.81 73 ASN A CA 1
ATOM 598 C C . ASN A 1 73 ? -1.750 0.939 24.236 1.00 91.81 73 ASN A C 1
ATOM 600 O O . ASN A 1 73 ? -1.750 1.601 25.274 1.00 91.81 73 ASN A O 1
ATOM 604 N N . ASN A 1 74 ? -1.340 1.463 23.076 1.00 91.88 74 ASN A N 1
ATOM 605 C CA . ASN A 1 74 ? -0.915 2.855 22.948 1.00 91.88 74 ASN A CA 1
ATOM 606 C C . ASN A 1 74 ? -2.102 3.814 23.118 1.00 91.88 74 ASN A C 1
ATOM 608 O O . ASN A 1 74 ? -3.268 3.455 22.937 1.00 91.88 74 ASN A O 1
ATOM 612 N N . THR A 1 75 ? -1.793 5.077 23.403 1.00 90.94 75 THR A N 1
ATOM 613 C CA . THR A 1 75 ? -2.785 6.151 23.487 1.00 90.94 75 THR A CA 1
ATOM 614 C C . THR A 1 75 ? -3.474 6.380 22.136 1.00 90.94 75 THR A C 1
ATOM 616 O O . THR A 1 75 ? -2.827 6.468 21.090 1.00 90.94 75 THR A O 1
ATOM 619 N N . ALA A 1 76 ? -4.796 6.506 22.168 1.00 89.50 76 ALA A N 1
ATOM 620 C CA . ALA A 1 76 ? -5.645 6.900 21.054 1.00 89.50 76 ALA A CA 1
ATOM 621 C C . ALA A 1 76 ? -6.123 8.347 21.197 1.00 89.50 76 ALA A C 1
ATOM 623 O O . ALA A 1 76 ? -6.101 8.932 22.282 1.00 89.50 76 ALA A O 1
ATOM 624 N N . TYR A 1 77 ? -6.582 8.923 20.086 1.00 84.81 77 TYR A N 1
ATOM 625 C CA . TYR A 1 77 ? -7.211 10.239 20.094 1.00 84.81 77 TYR A CA 1
ATOM 626 C C . TYR A 1 77 ? -8.704 10.103 20.413 1.00 84.81 77 TYR A C 1
ATOM 628 O O . TYR A 1 77 ? -9.495 9.618 19.603 1.00 84.81 77 TYR A O 1
ATOM 636 N N . CYS A 1 78 ? -9.083 10.524 21.614 1.00 84.75 78 CYS A N 1
ATOM 637 C CA . CYS A 1 78 ? -10.439 10.457 22.152 1.00 84.75 78 CYS A CA 1
ATOM 638 C C . CYS A 1 78 ? -10.678 11.649 23.097 1.00 84.75 78 CYS A C 1
ATOM 640 O O . CYS A 1 78 ? -9.710 12.178 23.647 1.00 84.75 78 CYS A O 1
ATOM 642 N N . PRO A 1 79 ? -11.941 12.084 23.306 1.00 81.88 79 PRO A N 1
ATOM 643 C CA . PRO A 1 79 ? -12.256 13.264 24.125 1.00 81.88 79 PRO A CA 1
ATOM 644 C C . PRO A 1 79 ? -11.689 13.207 25.552 1.00 81.88 79 PRO A C 1
ATOM 646 O O . PRO A 1 79 ? -11.275 14.219 26.105 1.00 81.88 79 PRO A O 1
ATOM 649 N N . SER A 1 80 ? -11.633 12.006 26.127 1.00 84.00 80 SER A N 1
ATOM 650 C CA . SER A 1 80 ? -10.846 11.676 27.313 1.00 84.00 80 SER A CA 1
ATOM 651 C C . SER A 1 80 ? -9.735 10.728 26.880 1.00 84.00 80 SER A C 1
ATOM 653 O O . SER A 1 80 ? -10.063 9.726 26.242 1.00 84.00 80 SER A O 1
ATOM 655 N N . ALA A 1 81 ? -8.475 10.996 27.235 1.00 84.31 81 ALA A N 1
ATOM 656 C CA . ALA A 1 81 ? -7.350 10.115 26.910 1.00 84.31 81 ALA A CA 1
ATOM 657 C C . ALA A 1 81 ? -7.695 8.634 27.182 1.00 84.31 81 ALA A C 1
ATOM 659 O O . ALA A 1 81 ? -8.174 8.276 28.260 1.00 84.31 81 ALA A O 1
ATOM 660 N N . CYS A 1 82 ? -7.509 7.785 26.176 1.00 91.75 82 CYS A N 1
ATOM 661 C CA . CYS A 1 82 ? -7.885 6.374 26.182 1.00 91.75 82 CYS A CA 1
ATOM 662 C C . CYS A 1 82 ? -6.880 5.564 25.355 1.00 91.75 82 CYS A C 1
ATOM 664 O O . CYS A 1 82 ? -6.099 6.136 24.597 1.00 91.75 82 CYS A O 1
ATOM 666 N N . THR A 1 83 ? -6.879 4.242 25.505 1.00 93.81 83 THR A N 1
ATOM 667 C CA . THR A 1 83 ? -6.067 3.335 24.681 1.00 93.81 83 THR A CA 1
ATOM 668 C C . THR A 1 83 ? -6.735 3.069 23.330 1.00 93.81 83 THR A C 1
ATOM 670 O O . THR A 1 83 ? -7.945 3.275 23.183 1.00 93.81 83 THR A O 1
ATOM 673 N N . GLN A 1 84 ? -5.973 2.583 22.344 1.00 93.12 84 GLN A N 1
ATOM 674 C CA . GLN A 1 84 ? -6.537 2.123 21.066 1.00 93.12 84 GLN A CA 1
ATOM 675 C C . GLN A 1 84 ? -7.582 1.030 21.298 1.00 93.12 84 GLN A C 1
ATOM 677 O O . GLN A 1 84 ? -8.675 1.121 20.748 1.00 93.12 84 GLN A O 1
ATOM 682 N N . GLU A 1 85 ? -7.314 0.068 22.184 1.00 93.38 85 GLU A N 1
ATOM 683 C CA . GLU A 1 85 ? -8.274 -0.971 22.581 1.00 93.38 85 GLU A CA 1
ATOM 684 C C . GLU A 1 85 ? -9.626 -0.379 23.002 1.00 93.38 85 GLU A C 1
ATOM 686 O O . GLU A 1 85 ? -10.685 -0.784 22.512 1.00 93.38 85 GLU A O 1
ATOM 691 N N . LYS A 1 86 ? -9.598 0.638 23.872 1.00 93.25 86 LYS A N 1
ATOM 692 C CA . LYS A 1 86 ? -10.811 1.298 24.358 1.00 93.25 86 LYS A CA 1
ATOM 693 C C . LYS A 1 86 ? -11.530 2.051 23.240 1.00 93.25 86 LYS A C 1
ATOM 695 O O . LYS A 1 86 ? -12.758 2.048 23.204 1.00 93.25 86 LYS A O 1
ATOM 700 N N . TRP A 1 87 ? -10.790 2.667 22.320 1.00 94.06 87 TRP A N 1
ATOM 701 C CA . TRP A 1 87 ? -11.366 3.331 21.150 1.00 94.06 87 TRP A CA 1
ATOM 702 C C . TRP A 1 87 ? -12.048 2.337 20.194 1.00 94.06 87 TRP A C 1
ATOM 704 O O . TRP A 1 87 ? -13.171 2.589 19.760 1.00 94.06 87 TRP A O 1
ATOM 714 N N . TYR A 1 88 ? -11.435 1.179 19.921 1.00 93.81 88 TYR A N 1
ATOM 715 C CA . TYR A 1 88 ? -12.049 0.111 19.115 1.00 93.81 88 TYR A CA 1
ATOM 716 C C . TYR A 1 88 ? -13.270 -0.502 19.809 1.00 93.81 88 TYR A C 1
ATOM 718 O O . TYR A 1 88 ? -14.299 -0.719 19.169 1.00 93.81 88 TYR A O 1
ATOM 726 N N . SER A 1 89 ? -13.212 -0.667 21.131 1.00 93.69 89 SER A N 1
ATOM 727 C CA . SER A 1 89 ? -14.343 -1.160 21.926 1.00 93.69 89 SER A CA 1
ATOM 728 C C . SER A 1 89 ? -15.568 -0.244 21.809 1.00 93.69 89 SER A C 1
ATOM 730 O O . SER A 1 89 ? -16.694 -0.723 21.705 1.00 93.69 89 SER A O 1
ATOM 732 N N . GLN A 1 90 ? -15.370 1.079 21.724 1.00 92.94 90 GLN A N 1
ATOM 733 C CA . GLN A 1 90 ? -16.451 2.047 21.460 1.00 92.94 90 GLN A CA 1
ATOM 734 C C . GLN A 1 90 ? -17.073 1.909 20.060 1.00 92.94 90 GLN A C 1
ATOM 736 O O . GLN A 1 90 ? -18.128 2.486 19.793 1.00 92.94 90 GLN A O 1
ATOM 741 N N . LYS A 1 91 ? -16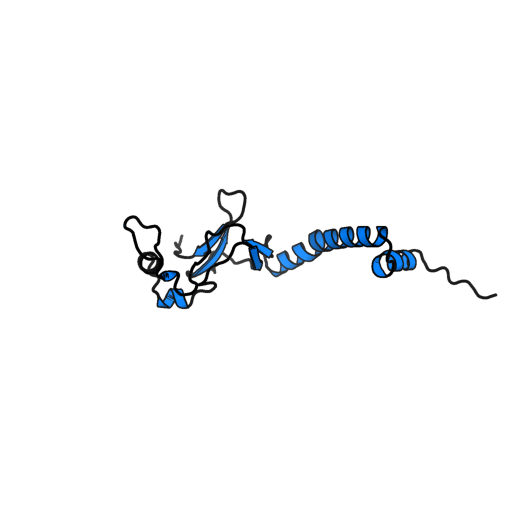.422 1.177 19.152 1.00 92.94 91 LYS A N 1
ATOM 742 C CA . LYS A 1 91 ? -16.915 0.833 17.813 1.00 92.94 91 LYS A CA 1
ATOM 743 C C . LYS A 1 91 ? -17.457 -0.597 17.733 1.00 92.94 91 LYS A C 1
ATOM 745 O O . LYS A 1 91 ? -17.666 -1.086 16.630 1.00 92.94 91 LYS A O 1
ATOM 750 N N . ASN A 1 92 ? -17.711 -1.245 18.875 1.00 95.31 92 ASN A N 1
ATOM 751 C CA . ASN A 1 92 ? -18.133 -2.647 18.966 1.00 95.31 92 ASN A CA 1
ATOM 752 C C . ASN A 1 92 ? -17.129 -3.624 18.329 1.00 95.31 92 ASN A C 1
ATOM 754 O O . ASN A 1 92 ? -17.525 -4.645 17.777 1.00 95.31 92 ASN A O 1
ATOM 758 N N . ILE A 1 93 ? -15.836 -3.300 18.392 1.00 95.44 93 ILE A N 1
ATOM 759 C CA . ILE A 1 93 ? -14.745 -4.169 17.946 1.00 95.44 93 ILE A CA 1
ATOM 760 C C . ILE A 1 93 ? -13.993 -4.611 19.197 1.00 95.44 93 ILE A C 1
ATOM 762 O O . ILE A 1 93 ? -13.360 -3.786 19.863 1.00 95.44 93 ILE A O 1
ATOM 766 N N . SER A 1 94 ? -14.088 -5.894 19.540 1.00 95.06 94 SER A N 1
AT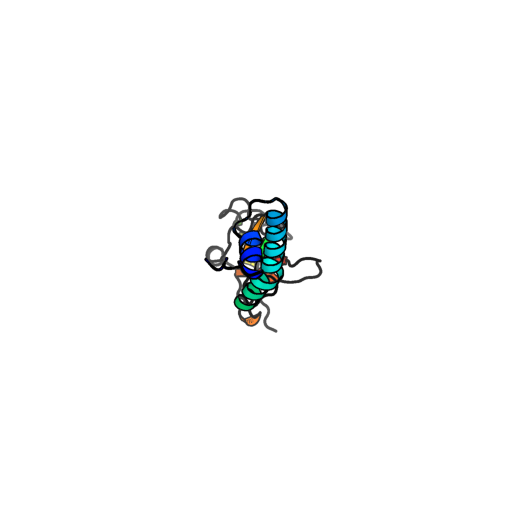OM 767 C CA . SER A 1 94 ? -13.356 -6.451 20.676 1.00 95.06 94 SER A CA 1
ATOM 768 C C . SER A 1 94 ? -11.870 -6.626 20.349 1.00 95.06 94 SER A C 1
ATOM 770 O O . SER A 1 94 ? -11.462 -6.626 19.185 1.00 95.06 94 SER A O 1
ATOM 772 N N . TYR A 1 95 ? -11.046 -6.825 21.378 1.00 92.31 95 TYR A N 1
ATOM 773 C CA . TYR A 1 95 ? -9.638 -7.181 21.196 1.00 92.31 95 TYR A CA 1
ATOM 774 C C . TYR A 1 95 ? -9.472 -8.458 20.351 1.00 92.31 95 TYR A C 1
ATOM 776 O O . TYR A 1 95 ? -8.648 -8.493 19.441 1.00 92.31 95 TYR A O 1
ATOM 784 N N . ALA A 1 96 ? -10.316 -9.470 20.583 1.00 93.94 96 ALA A N 1
ATOM 785 C CA . ALA A 1 96 ? -10.300 -10.715 19.818 1.00 93.94 96 ALA A CA 1
ATOM 786 C C . ALA A 1 96 ? -10.660 -10.497 18.336 1.00 93.94 96 ALA A C 1
ATOM 788 O O . ALA A 1 96 ? -10.067 -11.124 17.459 1.00 93.94 96 ALA A O 1
ATOM 789 N N . ASP A 1 97 ? -11.586 -9.583 18.031 1.00 94.19 97 ASP A N 1
ATOM 790 C CA . ASP A 1 97 ? -11.886 -9.212 16.642 1.00 94.19 97 ASP A CA 1
ATOM 791 C C . ASP A 1 97 ? -10.674 -8.536 15.99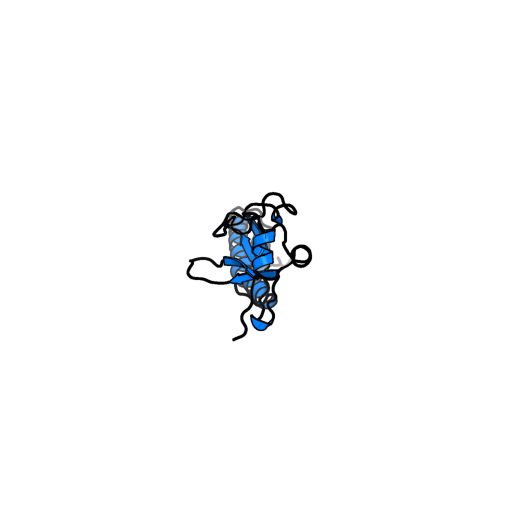3 1.00 94.19 97 ASP A C 1
ATOM 793 O O . ASP A 1 97 ? -10.275 -8.894 14.884 1.00 94.19 97 ASP A O 1
ATOM 797 N N . PHE A 1 98 ? -10.046 -7.599 16.712 1.00 93.12 98 PHE A N 1
ATOM 798 C CA . PHE A 1 98 ? -8.869 -6.879 16.237 1.00 93.12 98 PHE A CA 1
ATOM 799 C C . PHE A 1 98 ? -7.681 -7.807 15.953 1.00 93.12 98 PHE A C 1
ATOM 801 O O . PHE A 1 98 ? -7.002 -7.633 14.939 1.00 93.12 98 PHE A O 1
ATOM 808 N N . GLU A 1 99 ? -7.434 -8.807 16.803 1.00 92.75 99 GLU A N 1
ATOM 809 C CA . GLU A 1 99 ? -6.347 -9.773 16.598 1.00 92.75 99 GLU A CA 1
ATOM 810 C C . GLU A 1 99 ? -6.485 -10.566 15.296 1.00 92.75 99 GLU A C 1
ATOM 812 O O . GLU A 1 99 ? -5.469 -10.942 14.706 1.00 92.75 99 GLU A O 1
ATOM 817 N N . ASN A 1 100 ? -7.719 -10.768 14.829 1.00 93.88 100 ASN A N 1
ATOM 818 C CA . ASN A 1 100 ? -8.021 -11.461 13.580 1.00 93.88 100 ASN A CA 1
ATOM 819 C C . ASN A 1 100 ? -7.936 -10.553 12.343 1.00 93.88 100 ASN A C 1
ATOM 821 O O . ASN A 1 100 ? -8.049 -11.032 11.211 1.00 93.88 100 ASN A O 1
ATOM 825 N N . PHE A 1 101 ? -7.741 -9.246 12.516 1.00 94.38 101 PHE A N 1
ATOM 826 C CA . PHE A 1 101 ? -7.662 -8.329 11.390 1.00 94.38 101 PHE A CA 1
ATOM 827 C C . PHE A 1 101 ? -6.328 -8.430 10.638 1.00 94.38 101 PHE A C 1
ATOM 829 O O . PHE A 1 101 ? -5.238 -8.447 11.214 1.00 94.38 101 PHE A O 1
ATOM 836 N N . GLY A 1 102 ? -6.405 -8.376 9.306 1.00 92.38 102 GLY A N 1
ATOM 837 C CA . GLY A 1 102 ? -5.225 -8.248 8.451 1.00 92.38 102 GLY A CA 1
ATOM 838 C C . GLY A 1 102 ? -4.473 -6.937 8.707 1.00 92.38 102 GLY A C 1
ATOM 839 O O . GLY A 1 102 ? -5.073 -5.916 9.053 1.00 92.38 102 GLY A O 1
ATOM 840 N N . PHE A 1 103 ? -3.150 -6.939 8.527 1.00 92.19 103 PHE A N 1
ATOM 841 C CA . PHE A 1 103 ? -2.295 -5.757 8.727 1.00 92.19 103 PHE A CA 1
ATOM 842 C C . PHE A 1 103 ? -2.448 -5.113 10.118 1.00 92.19 103 PHE A C 1
ATOM 844 O O . PHE A 1 103 ? -2.442 -3.889 10.253 1.00 92.19 103 PHE A O 1
ATOM 851 N N . ARG A 1 104 ? -2.647 -5.917 11.171 1.00 91.19 104 ARG A N 1
ATOM 852 C CA . ARG A 1 104 ? -2.807 -5.437 12.560 1.00 91.19 104 ARG A CA 1
ATOM 853 C C . ARG A 1 104 ? -1.629 -4.601 13.072 1.00 91.19 104 ARG A C 1
ATOM 855 O O . ARG A 1 104 ? -1.824 -3.747 13.926 1.00 91.19 104 ARG A O 1
ATOM 862 N N . THR A 1 105 ? -0.439 -4.789 12.504 1.00 91.12 105 THR A N 1
ATOM 863 C CA . THR A 1 105 ? 0.780 -4.007 12.776 1.00 91.12 105 THR A CA 1
ATOM 864 C C . THR A 1 105 ? 0.922 -2.776 11.876 1.00 91.12 105 THR A C 1
ATOM 866 O O . THR A 1 105 ? 1.970 -2.131 11.870 1.00 91.12 105 THR A O 1
ATOM 869 N N . GLY A 1 106 ? -0.111 -2.441 11.103 1.00 92.69 106 GLY A N 1
ATOM 870 C CA . GLY A 1 106 ? -0.122 -1.250 10.270 1.00 92.69 106 GLY A CA 1
ATOM 871 C C . GLY A 1 106 ? 0.834 -1.312 9.075 1.00 92.69 106 GLY A C 1
ATOM 872 O O . GLY A 1 106 ? 1.240 -2.389 8.642 1.00 92.69 106 GLY A O 1
ATOM 873 N N . PHE A 1 107 ? 1.172 -0.134 8.551 1.00 94.56 107 PHE A N 1
ATOM 874 C CA . PHE A 1 107 ? 2.121 0.066 7.454 1.00 94.56 107 PHE A CA 1
ATOM 875 C C . PHE A 1 107 ? 3.186 1.093 7.827 1.00 94.56 107 PHE A C 1
ATOM 877 O O . PHE A 1 107 ? 2.912 2.099 8.495 1.00 94.56 107 PHE A O 1
ATOM 884 N N . ASN A 1 108 ? 4.396 0.870 7.335 1.00 93.81 108 ASN A N 1
ATOM 885 C CA . ASN A 1 108 ? 5.506 1.798 7.446 1.00 93.81 108 ASN A CA 1
ATOM 886 C C . ASN A 1 108 ? 5.614 2.660 6.191 1.00 93.81 108 ASN A C 1
ATOM 888 O O . ASN A 1 108 ? 5.264 2.264 5.078 1.00 93.81 108 ASN A O 1
ATOM 892 N N . LYS A 1 109 ? 6.137 3.874 6.365 1.00 94.06 109 LYS A N 1
ATOM 893 C CA . LYS A 1 109 ? 6.464 4.737 5.232 1.00 94.06 109 LYS A CA 1
ATOM 894 C C . LYS A 1 109 ? 7.511 4.042 4.355 1.00 94.06 109 LYS A C 1
ATOM 896 O O . LYS A 1 109 ? 8.565 3.657 4.849 1.00 94.06 109 LYS A O 1
ATOM 901 N N . GLY A 1 110 ? 7.231 3.948 3.059 1.00 93.50 110 GLY A N 1
ATOM 902 C CA . GLY A 1 110 ? 8.065 3.247 2.084 1.00 93.50 110 GLY A CA 1
ATOM 903 C C . GLY A 1 110 ? 7.580 1.840 1.735 1.00 93.50 110 GLY A C 1
ATOM 904 O O . GLY A 1 110 ? 8.047 1.302 0.733 1.00 93.50 110 GLY A O 1
ATOM 905 N N . ASP A 1 111 ? 6.623 1.274 2.479 1.00 95.06 111 ASP A N 1
ATOM 906 C CA . ASP A 1 111 ? 6.024 -0.012 2.118 1.00 95.06 111 ASP A CA 1
ATOM 907 C C . ASP A 1 111 ? 5.362 0.079 0.736 1.00 95.06 111 ASP A C 1
ATOM 909 O O . ASP A 1 111 ? 4.656 1.046 0.425 1.00 95.06 111 ASP A O 1
ATOM 913 N N . ILE A 1 112 ? 5.588 -0.945 -0.089 1.00 94.31 112 ILE A N 1
ATOM 914 C CA . ILE A 1 112 ? 4.923 -1.126 -1.380 1.00 94.31 112 ILE A CA 1
ATOM 915 C C . ILE A 1 112 ? 3.783 -2.113 -1.168 1.00 94.31 112 ILE A C 1
ATOM 917 O O . ILE A 1 112 ? 4.012 -3.250 -0.755 1.00 94.31 112 ILE A O 1
ATOM 921 N N . ILE A 1 113 ? 2.560 -1.690 -1.473 1.00 94.06 113 ILE A N 1
ATOM 922 C CA . ILE A 1 113 ? 1.366 -2.516 -1.308 1.00 94.06 113 ILE A CA 1
ATOM 923 C C . ILE A 1 113 ? 0.692 -2.768 -2.651 1.00 94.06 113 ILE A C 1
ATOM 925 O O . ILE A 1 113 ? 0.613 -1.887 -3.513 1.00 94.06 113 ILE A O 1
ATOM 929 N N . PHE A 1 114 ? 0.195 -3.992 -2.803 1.00 94.38 114 PHE A N 1
ATOM 930 C CA . PHE A 1 114 ? -0.631 -4.395 -3.930 1.00 94.38 114 PHE A CA 1
ATOM 931 C C . PHE A 1 114 ? -2.100 -4.202 -3.581 1.00 94.38 114 PHE A C 1
ATOM 933 O O . PHE A 1 114 ? -2.545 -4.575 -2.495 1.00 94.38 114 PHE A O 1
ATOM 940 N N . VAL A 1 115 ? -2.851 -3.622 -4.508 1.00 94.69 115 VAL A N 1
ATOM 941 C CA . VAL A 1 115 ? -4.231 -3.197 -4.279 1.00 94.69 115 VAL A CA 1
ATOM 942 C C . VAL A 1 115 ? -5.131 -3.955 -5.229 1.00 94.69 115 VAL A C 1
ATOM 944 O O . VAL A 1 115 ? -4.919 -3.940 -6.437 1.00 94.69 115 VAL A O 1
ATOM 947 N N . LYS A 1 116 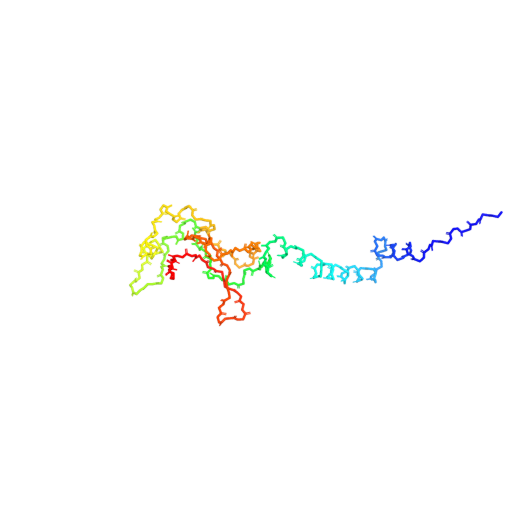? -6.168 -4.584 -4.685 1.00 95.12 116 LYS A N 1
ATOM 948 C CA . LYS A 1 116 ? -7.219 -5.225 -5.468 1.00 95.12 116 LYS A CA 1
ATOM 949 C C . LYS A 1 116 ? -8.495 -4.398 -5.366 1.00 95.12 116 LYS A C 1
ATOM 951 O O . LYS A 1 116 ? -8.900 -4.026 -4.267 1.00 95.12 116 LYS A O 1
ATOM 956 N N . GLY A 1 117 ? -9.121 -4.123 -6.504 1.00 94.44 117 GLY A N 1
ATOM 957 C CA . GLY A 1 117 ? -10.443 -3.518 -6.560 1.00 94.44 117 GLY A CA 1
ATOM 958 C C . GLY A 1 117 ? -11.481 -4.426 -5.909 1.00 94.44 117 GLY A C 1
ATOM 959 O O . GLY A 1 117 ? -11.485 -5.641 -6.118 1.00 94.44 117 GLY A O 1
ATOM 960 N N . SER A 1 118 ? -12.355 -3.829 -5.108 1.00 93.75 118 SER A N 1
ATOM 961 C CA . SER A 1 118 ? -13.472 -4.513 -4.467 1.00 93.75 118 SER A CA 1
ATOM 962 C C . SER A 1 118 ? -14.700 -3.619 -4.511 1.00 93.75 118 SER A C 1
ATOM 964 O O . SER A 1 118 ? -14.593 -2.395 -4.431 1.00 93.75 118 SER A O 1
ATOM 966 N N . ASP A 1 119 ? -15.864 -4.243 -4.639 1.00 92.25 119 ASP A N 1
ATOM 967 C CA . ASP A 1 119 ? -17.135 -3.545 -4.536 1.00 92.25 119 ASP A CA 1
ATOM 968 C C . ASP A 1 119 ? -17.363 -3.077 -3.078 1.00 92.25 119 ASP A C 1
ATOM 970 O O . ASP A 1 119 ? -17.124 -3.865 -2.152 1.00 92.25 119 ASP A O 1
ATOM 974 N N . PRO A 1 120 ? -17.836 -1.835 -2.842 1.00 89.19 120 PRO A N 1
ATOM 975 C CA . PRO A 1 120 ? -18.116 -1.319 -1.501 1.00 89.19 120 PRO A CA 1
ATOM 976 C C . PRO A 1 120 ? -19.015 -2.211 -0.631 1.00 89.19 120 PRO A C 1
ATOM 978 O O . PRO A 1 120 ? -18.841 -2.260 0.589 1.00 89.19 120 PRO A O 1
ATOM 981 N N . TYR A 1 121 ? -19.952 -2.949 -1.228 1.00 90.19 121 TYR A N 1
ATOM 982 C CA . TYR A 1 121 ? -20.840 -3.862 -0.510 1.00 90.19 121 TYR A CA 1
ATOM 983 C C . TYR A 1 121 ? -20.085 -5.057 0.082 1.00 90.19 121 TYR A C 1
ATOM 985 O O . TYR A 1 121 ? -20.447 -5.517 1.168 1.00 90.19 121 TYR A O 1
ATOM 993 N N . ASN A 1 122 ? -18.996 -5.496 -0.556 1.00 93.44 122 ASN A N 1
ATOM 994 C CA . ASN A 1 122 ? -18.173 -6.624 -0.109 1.00 93.44 122 ASN A CA 1
ATOM 995 C C . ASN A 1 122 ? -17.179 -6.260 1.003 1.00 93.44 122 ASN A C 1
ATOM 997 O O . ASN A 1 122 ? -16.605 -7.161 1.614 1.00 93.44 122 ASN A O 1
ATOM 1001 N N . ILE A 1 123 ? -16.975 -4.967 1.267 1.00 94.19 123 ILE A N 1
ATOM 1002 C CA . ILE A 1 123 ? -16.060 -4.479 2.302 1.00 94.19 123 ILE A CA 1
ATOM 1003 C C . ILE A 1 123 ? -16.631 -4.785 3.693 1.00 94.19 123 ILE A C 1
ATOM 1005 O O . ILE A 1 123 ? -17.809 -4.513 3.974 1.00 94.19 123 ILE A O 1
ATOM 1009 N N . LYS A 1 124 ? -15.788 -5.336 4.568 1.00 95.00 124 LYS A N 1
ATOM 1010 C CA . LYS A 1 124 ? -16.114 -5.742 5.940 1.00 95.00 124 LYS A CA 1
ATOM 1011 C C . LYS A 1 124 ? -15.388 -4.873 6.966 1.00 95.00 124 LYS A C 1
ATOM 1013 O O . LYS A 1 124 ? -14.381 -4.230 6.674 1.00 95.00 124 LYS A O 1
ATOM 1018 N N . ILE A 1 125 ? -15.904 -4.868 8.195 1.00 95.81 125 ILE A N 1
ATOM 1019 C CA . ILE A 1 125 ? -15.192 -4.288 9.339 1.00 95.81 125 ILE A CA 1
ATOM 1020 C C . ILE A 1 125 ? -13.865 -5.036 9.503 1.00 95.81 125 ILE A C 1
ATOM 1022 O O . ILE A 1 125 ? -13.831 -6.262 9.432 1.00 95.81 125 ILE A O 1
ATOM 1026 N N . GLY A 1 126 ? -12.782 -4.286 9.690 1.00 95.19 126 GLY A N 1
ATOM 1027 C CA . GLY A 1 126 ? -11.430 -4.824 9.773 1.00 95.19 126 GLY A CA 1
ATOM 1028 C C . GLY A 1 126 ? -10.650 -4.785 8.461 1.00 95.19 126 GLY A C 1
ATOM 1029 O O . GLY A 1 126 ? -9.422 -4.814 8.519 1.00 95.19 126 GLY A O 1
ATOM 1030 N N . ASP A 1 127 ? -11.296 -4.634 7.301 1.00 95.81 127 ASP A N 1
ATOM 1031 C CA . ASP A 1 127 ? -10.579 -4.500 6.028 1.00 95.81 127 ASP A CA 1
ATOM 1032 C C . ASP A 1 127 ? -9.759 -3.203 5.996 1.00 95.81 127 ASP A C 1
ATOM 1034 O O . ASP A 1 127 ? -10.191 -2.158 6.489 1.00 95.81 127 ASP A O 1
ATOM 1038 N N . VAL A 1 128 ? -8.569 -3.253 5.394 1.00 95.50 128 VAL A N 1
ATOM 1039 C CA . VAL A 1 128 ? -7.800 -2.051 5.050 1.00 95.50 128 VAL A CA 1
ATOM 1040 C C . VAL A 1 128 ? -8.133 -1.673 3.620 1.00 95.50 128 VAL A C 1
ATOM 1042 O O . VAL A 1 128 ? -7.919 -2.460 2.700 1.00 95.50 128 VAL A O 1
ATOM 1045 N N . ILE A 1 129 ? -8.618 -0.451 3.436 1.00 94.88 129 ILE A N 1
ATOM 1046 C CA . ILE A 1 129 ? -9.059 0.046 2.139 1.00 94.88 129 ILE A CA 1
ATOM 1047 C C . ILE A 1 129 ? -8.270 1.280 1.727 1.00 94.88 129 ILE A C 1
ATOM 1049 O O . ILE A 1 129 ? -7.768 2.037 2.562 1.00 94.88 129 ILE A O 1
ATOM 1053 N N . ILE A 1 130 ? -8.199 1.478 0.414 1.00 93.31 130 ILE A N 1
ATOM 1054 C CA . ILE A 1 130 ? -7.659 2.680 -0.207 1.00 93.31 130 ILE A CA 1
ATOM 1055 C C . ILE A 1 130 ? -8.814 3.410 -0.874 1.00 93.31 130 ILE A C 1
ATOM 1057 O O . ILE A 1 130 ? -9.502 2.830 -1.712 1.00 93.31 130 ILE A O 1
ATOM 1061 N N . PHE A 1 131 ? -9.032 4.666 -0.504 1.00 91.38 131 PHE A N 1
ATOM 1062 C CA . PHE A 1 131 ? -10.136 5.463 -1.029 1.00 91.38 131 PHE A CA 1
ATOM 1063 C C . PHE A 1 131 ? -9.713 6.906 -1.296 1.00 91.38 131 PHE A C 1
ATOM 1065 O O . PHE A 1 131 ? -8.758 7.424 -0.713 1.00 91.38 131 PHE A O 1
ATOM 1072 N N . THR A 1 132 ? -10.435 7.558 -2.200 1.00 89.25 132 THR A N 1
ATOM 1073 C CA . THR A 1 132 ? -10.240 8.973 -2.518 1.00 89.25 132 THR A CA 1
ATOM 1074 C C . THR A 1 132 ? -11.060 9.827 -1.558 1.00 89.25 132 THR A C 1
ATOM 1076 O O . THR A 1 132 ? -12.225 9.534 -1.301 1.00 89.25 132 THR A O 1
ATOM 1079 N N . ALA A 1 133 ? -10.452 10.890 -1.043 1.00 86.94 133 ALA A N 1
ATOM 1080 C CA . ALA A 1 133 ? -11.103 11.924 -0.241 1.00 86.94 133 ALA A CA 1
ATOM 1081 C C . ALA A 1 133 ? -10.704 13.305 -0.793 1.00 86.94 133 ALA A C 1
ATOM 1083 O O . ALA A 1 133 ? -10.058 13.370 -1.839 1.00 86.94 133 ALA A O 1
ATOM 1084 N N . ASP A 1 134 ? -11.005 14.391 -0.077 1.00 89.44 134 ASP A N 1
ATOM 1085 C CA . ASP A 1 134 ? -10.608 15.770 -0.428 1.00 89.44 134 ASP A CA 1
ATOM 1086 C C . ASP A 1 134 ? -9.095 16.032 -0.240 1.00 89.44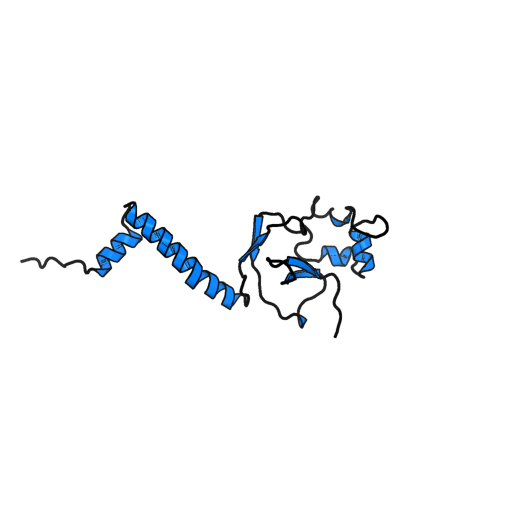 134 ASP A C 1
ATOM 1088 O O . ASP A 1 134 ? -8.659 17.012 0.366 1.00 89.44 134 ASP A O 1
ATOM 1092 N N . LYS A 1 135 ? -8.256 15.119 -0.732 1.00 84.19 135 LYS A N 1
ATOM 1093 C CA . LYS A 1 135 ? -6.798 15.229 -0.777 1.00 84.19 135 LYS A CA 1
ATOM 1094 C C . LYS A 1 135 ? -6.299 14.892 -2.176 1.00 84.19 135 LYS A C 1
ATOM 1096 O O . LYS A 1 135 ? -6.926 14.146 -2.918 1.00 84.19 135 LYS A O 1
ATOM 1101 N N . SER A 1 136 ? -5.121 15.406 -2.519 1.00 85.62 136 SER A N 1
ATOM 1102 C CA . SER A 1 136 ? -4.471 15.161 -3.814 1.00 85.62 136 SER A CA 1
ATOM 1103 C C . SER A 1 136 ? -3.985 13.720 -4.015 1.00 85.62 136 SER A C 1
ATOM 1105 O O . SER A 1 136 ? -3.551 13.369 -5.109 1.00 85.62 136 SER A O 1
ATOM 1107 N N . TYR A 1 137 ? -4.039 12.888 -2.974 1.00 84.62 137 TYR A N 1
ATOM 1108 C CA . TYR A 1 137 ? -3.617 11.494 -2.982 1.00 84.62 137 TYR A CA 1
ATOM 1109 C C . TYR A 1 137 ? -4.649 10.615 -2.261 1.00 84.62 137 TYR A C 1
ATOM 1111 O O . TYR A 1 137 ? -5.317 11.089 -1.335 1.00 84.62 137 TYR A O 1
ATOM 1119 N N . PRO A 1 138 ? -4.779 9.336 -2.658 1.00 89.31 138 PRO A N 1
ATOM 1120 C CA . PRO A 1 138 ? -5.662 8.398 -1.983 1.00 89.31 138 PRO A CA 1
ATOM 1121 C C . PRO A 1 138 ? -5.182 8.109 -0.556 1.00 89.31 138 PRO A C 1
ATOM 1123 O O . PRO A 1 138 ? -3.990 8.178 -0.249 1.00 89.31 138 PRO A O 1
ATOM 1126 N N . ILE A 1 139 ? -6.124 7.775 0.320 1.00 91.62 139 ILE A N 1
ATOM 1127 C CA . ILE A 1 139 ? -5.886 7.546 1.744 1.00 91.62 139 ILE A CA 1
ATOM 1128 C C . ILE A 1 139 ? -6.069 6.060 2.054 1.00 91.62 139 ILE A C 1
ATOM 1130 O O . ILE A 1 139 ? -6.964 5.418 1.510 1.00 91.62 139 ILE A O 1
ATOM 1134 N N . ILE A 1 140 ? -5.222 5.528 2.937 1.00 93.00 140 ILE A N 1
ATOM 1135 C CA . ILE A 1 140 ? -5.242 4.135 3.392 1.00 93.00 140 ILE A CA 1
ATOM 1136 C C . ILE A 1 140 ? -5.698 4.114 4.849 1.00 93.00 140 ILE A C 1
ATOM 1138 O O . ILE A 1 140 ? -5.016 4.688 5.699 1.00 93.00 140 ILE A O 1
ATOM 1142 N N . HIS A 1 141 ? -6.816 3.452 5.144 1.00 93.94 141 HIS A N 1
ATOM 1143 C CA . HIS A 1 141 ? -7.283 3.245 6.518 1.00 93.94 141 HIS A CA 1
ATOM 1144 C C . HIS A 1 141 ? -8.068 1.944 6.676 1.00 93.94 141 HIS A C 1
ATOM 1146 O O . HIS A 1 141 ? -8.564 1.364 5.710 1.00 93.94 141 HIS A O 1
ATOM 1152 N N . ARG A 1 142 ? -8.181 1.500 7.930 1.00 94.81 142 ARG A N 1
ATOM 1153 C CA . ARG A 1 142 ? -9.014 0.365 8.322 1.00 94.81 142 ARG A CA 1
ATOM 1154 C C . ARG A 1 142 ? -10.476 0.778 8.460 1.00 94.81 142 ARG A C 1
ATOM 1156 O O . ARG A 1 142 ? -10.784 1.823 9.033 1.00 94.81 142 ARG A O 1
ATOM 1163 N N . VAL A 1 143 ? -11.373 -0.079 7.997 1.00 95.56 143 VAL A N 1
ATOM 1164 C CA . VAL A 1 143 ? -12.815 0.059 8.192 1.00 95.56 143 VAL A CA 1
ATOM 1165 C C . VAL A 1 143 ? -13.168 -0.310 9.627 1.00 95.56 143 VAL A C 1
ATOM 1167 O O . VAL A 1 143 ? -12.971 -1.444 10.055 1.00 95.56 143 VAL A O 1
ATOM 1170 N N . VAL A 1 144 ? -13.700 0.659 10.367 1.00 94.44 144 VAL A N 1
ATOM 1171 C CA . VAL A 1 144 ? -14.084 0.500 11.783 1.00 94.44 144 VAL A CA 1
ATOM 1172 C C . VAL A 1 144 ? -15.589 0.570 12.007 1.00 94.44 144 VAL A C 1
ATOM 1174 O O . VAL A 1 144 ? -16.064 0.320 13.105 1.00 94.44 144 VAL A O 1
ATOM 1177 N N . ASN A 1 145 ? -16.342 0.967 10.984 1.00 93.25 145 ASN A N 1
ATOM 1178 C CA . ASN A 1 145 ? -17.791 1.016 11.023 1.00 93.25 145 ASN A CA 1
ATOM 1179 C C . ASN A 1 145 ? -18.346 0.953 9.596 1.00 93.25 145 ASN A C 1
ATOM 1181 O O . ASN A 1 145 ? -17.689 1.417 8.660 1.00 93.25 145 ASN A O 1
ATOM 1185 N N . LYS A 1 146 ? -19.556 0.419 9.444 1.00 90.56 146 LYS A N 1
ATOM 1186 C CA . LYS A 1 146 ? -20.293 0.366 8.180 1.00 90.56 146 LYS A CA 1
ATOM 1187 C C . LYS A 1 146 ? -21.725 0.805 8.448 1.00 90.56 146 LYS A C 1
ATOM 1189 O O . LYS A 1 146 ? -22.369 0.288 9.352 1.00 90.56 146 LYS A O 1
ATOM 1194 N N . PHE A 1 147 ? -22.200 1.765 7.668 1.00 85.19 147 PHE A N 1
ATOM 1195 C CA . PHE A 1 147 ? -23.590 2.197 7.709 1.00 85.19 147 PHE A CA 1
ATOM 1196 C C . PHE A 1 147 ? -24.305 1.571 6.521 1.00 85.19 147 PHE A C 1
ATOM 1198 O O . PHE A 1 147 ? -23.831 1.678 5.388 1.00 85.19 147 PHE A O 1
ATOM 1205 N N . GLU A 1 148 ? -25.414 0.894 6.785 1.00 77.56 148 GLU A N 1
ATOM 1206 C CA . GLU A 1 148 ? -26.339 0.508 5.728 1.00 77.56 148 GLU A CA 1
ATOM 1207 C C . GLU A 1 148 ?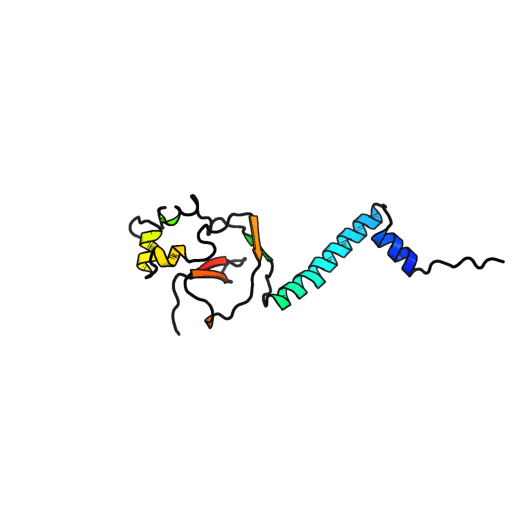 -27.106 1.756 5.285 1.00 77.56 148 GLU A C 1
ATOM 1209 O O . GLU A 1 148 ? -27.393 2.641 6.096 1.00 77.56 148 GLU A O 1
ATOM 1214 N N . LYS A 1 149 ? -27.334 1.862 3.978 1.00 57.16 149 LYS A N 1
ATOM 1215 C CA . LYS A 1 149 ? -28.055 2.977 3.371 1.00 57.16 149 LYS A CA 1
ATOM 1216 C C . LYS A 1 149 ? -29.523 2.620 3.211 1.00 57.16 149 LYS A C 1
ATOM 1218 O O . LYS A 1 149 ? -29.782 1.452 2.852 1.00 57.16 149 LYS A O 1
#

Radius of gyration: 24.9 Å; chains: 1; bounding box: 59×33×82 Å